Protein AF-A0A7C2VH87-F1 (afdb_monomer_lite)

Structure (mmCIF, N/CA/C/O backbone):
data_AF-A0A7C2VH87-F1
#
_entry.id   AF-A0A7C2VH87-F1
#
loop_
_atom_site.group_PDB
_atom_site.id
_atom_site.type_symbol
_atom_site.label_atom_id
_atom_site.label_alt_id
_atom_site.label_comp_id
_atom_site.label_asym_id
_atom_site.label_entity_id
_atom_site.label_seq_id
_atom_site.pdbx_PDB_ins_code
_atom_site.Cartn_x
_atom_site.Cartn_y
_atom_site.Cartn_z
_atom_site.occupancy
_atom_site.B_iso_or_equiv
_atom_site.auth_seq_id
_atom_site.auth_comp_id
_atom_site.auth_asym_id
_atom_site.auth_atom_id
_atom_site.pdbx_PDB_model_num
ATOM 1 N N . MET A 1 1 ? 16.247 -43.923 -9.429 1.00 45.41 1 MET A N 1
ATOM 2 C CA . MET A 1 1 ? 16.147 -42.548 -9.977 1.00 45.41 1 MET A CA 1
ATOM 3 C C . MET A 1 1 ? 15.874 -41.468 -8.915 1.00 45.41 1 MET A C 1
ATOM 5 O O . MET A 1 1 ? 16.089 -40.304 -9.207 1.00 45.41 1 MET A O 1
ATOM 9 N N . LEU A 1 2 ? 15.453 -41.816 -7.688 1.00 48.94 2 LEU A N 1
ATOM 10 C CA . LEU A 1 2 ? 15.161 -40.849 -6.609 1.00 48.94 2 LEU A CA 1
ATOM 11 C C . LEU A 1 2 ? 16.404 -40.323 -5.858 1.00 48.94 2 LEU A C 1
ATOM 13 O O . LEU A 1 2 ? 16.373 -39.231 -5.306 1.00 48.94 2 LEU A O 1
ATOM 17 N N . THR A 1 3 ? 17.525 -41.046 -5.884 1.00 49.69 3 THR A N 1
ATOM 18 C CA . THR A 1 3 ? 18.777 -40.684 -5.188 1.00 49.69 3 THR A CA 1
ATOM 19 C C . THR A 1 3 ? 19.579 -39.558 -5.849 1.00 49.69 3 THR A C 1
ATOM 21 O O . THR A 1 3 ? 20.474 -39.000 -5.220 1.00 49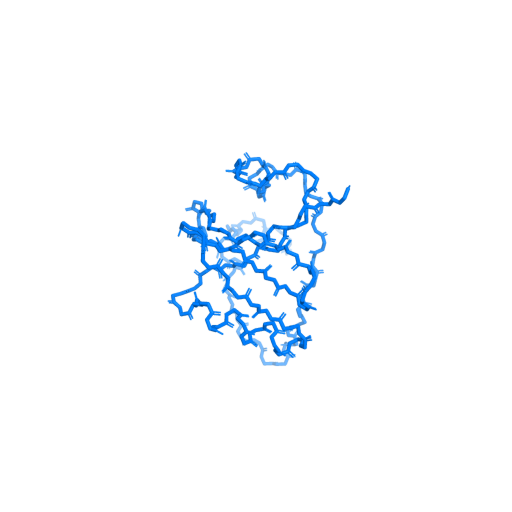.69 3 THR A O 1
ATOM 24 N N . LEU A 1 4 ? 19.276 -39.211 -7.105 1.00 54.78 4 LEU A N 1
ATOM 25 C CA . LEU A 1 4 ? 19.960 -38.133 -7.832 1.00 54.78 4 LEU A CA 1
ATOM 26 C C . LEU A 1 4 ? 19.387 -36.747 -7.501 1.00 54.78 4 LEU A C 1
ATOM 28 O O . LEU A 1 4 ? 20.117 -35.763 -7.540 1.00 54.78 4 LEU A O 1
ATOM 32 N N . LEU A 1 5 ? 18.104 -36.670 -7.131 1.00 49.84 5 LEU A N 1
ATOM 33 C CA . LEU A 1 5 ? 17.424 -35.407 -6.821 1.00 49.84 5 LEU A CA 1
ATOM 34 C C . LEU A 1 5 ? 17.812 -34.847 -5.447 1.00 49.84 5 LEU A C 1
ATOM 36 O O . LEU A 1 5 ? 17.857 -33.636 -5.274 1.00 49.84 5 LEU A O 1
ATOM 40 N N . ALA A 1 6 ? 18.161 -35.716 -4.496 1.00 57.19 6 ALA A N 1
ATOM 41 C CA . ALA A 1 6 ? 18.561 -35.326 -3.142 1.00 57.19 6 ALA A CA 1
ATOM 42 C C . ALA A 1 6 ? 19.948 -34.654 -3.062 1.00 57.19 6 ALA A C 1
ATOM 44 O O . ALA A 1 6 ? 20.340 -34.196 -1.995 1.00 57.19 6 ALA A O 1
ATOM 45 N N . LYS A 1 7 ? 20.705 -34.615 -4.169 1.00 57.62 7 LYS A N 1
ATOM 46 C CA . LYS A 1 7 ? 22.059 -34.036 -4.235 1.00 57.62 7 LYS A CA 1
ATOM 47 C C . LYS A 1 7 ? 22.112 -32.661 -4.907 1.00 57.62 7 LYS A C 1
ATOM 49 O O . LYS A 1 7 ? 23.198 -32.119 -5.086 1.00 57.62 7 LYS A O 1
ATOM 54 N N . LEU A 1 8 ? 20.972 -32.120 -5.332 1.00 51.03 8 LEU A N 1
ATOM 55 C CA . LEU A 1 8 ? 20.913 -30.826 -6.004 1.00 51.03 8 LEU A CA 1
ATOM 56 C C . LEU A 1 8 ? 20.694 -29.724 -4.970 1.00 51.03 8 LEU A C 1
ATOM 58 O O . LEU A 1 8 ? 19.662 -29.688 -4.303 1.00 51.03 8 LEU A O 1
ATOM 62 N N . GLU A 1 9 ? 21.652 -28.807 -4.860 1.00 56.25 9 GLU A N 1
ATOM 63 C CA . GLU A 1 9 ? 21.474 -27.587 -4.076 1.00 56.25 9 GLU A CA 1
ATOM 64 C C . GLU A 1 9 ? 20.294 -26.776 -4.628 1.00 56.25 9 GLU A C 1
ATOM 66 O O . GLU A 1 9 ? 20.106 -26.675 -5.845 1.00 56.25 9 GLU A O 1
ATOM 71 N N . GLN A 1 10 ? 19.506 -26.181 -3.729 1.00 51.09 10 GLN A N 1
ATOM 72 C CA . GLN A 1 10 ? 18.243 -25.487 -4.017 1.00 51.09 10 GLN A CA 1
ATOM 73 C C . GLN A 1 10 ? 18.364 -24.428 -5.133 1.00 51.09 10 GLN A C 1
ATOM 75 O O . GLN A 1 10 ? 17.419 -24.212 -5.892 1.00 51.09 10 GLN A O 1
ATOM 80 N N . ALA A 1 11 ? 19.550 -23.834 -5.303 1.00 50.34 11 ALA A N 1
ATOM 81 C CA . ALA A 1 11 ? 19.853 -22.878 -6.367 1.00 50.34 11 ALA A CA 1
ATOM 82 C C . ALA A 1 11 ? 19.856 -23.490 -7.785 1.00 50.34 11 ALA A C 1
ATOM 84 O O . ALA A 1 11 ? 19.592 -22.792 -8.762 1.00 50.34 11 ALA A O 1
ATOM 85 N N . THR A 1 12 ? 20.103 -24.795 -7.923 1.00 48.34 12 THR A N 1
ATOM 86 C CA . THR A 1 12 ? 20.155 -25.479 -9.229 1.00 48.34 12 THR A CA 1
ATOM 87 C C . THR A 1 12 ? 18.758 -25.789 -9.776 1.00 48.34 12 THR A C 1
ATOM 89 O O . THR A 1 12 ? 18.563 -25.872 -10.988 1.00 48.34 12 THR A O 1
ATOM 92 N N . ILE A 1 13 ? 17.759 -25.903 -8.895 1.00 49.25 13 ILE A N 1
ATOM 93 C CA . ILE A 1 13 ? 16.367 -26.211 -9.261 1.00 49.25 13 ILE A CA 1
ATOM 94 C C . ILE A 1 13 ? 15.684 -24.994 -9.911 1.00 49.25 13 ILE A C 1
ATOM 96 O O . ILE A 1 13 ? 14.799 -25.145 -10.751 1.00 49.25 13 ILE A O 1
ATOM 100 N N . ALA A 1 14 ? 16.138 -23.779 -9.596 1.00 48.28 14 ALA A N 1
ATOM 101 C CA . ALA A 1 14 ? 15.540 -22.530 -10.058 1.00 48.28 14 ALA A CA 1
ATOM 102 C C . ALA A 1 14 ? 16.135 -21.997 -11.377 1.00 48.28 14 ALA A C 1
ATOM 104 O O . ALA A 1 14 ? 16.237 -20.788 -11.577 1.00 48.28 14 ALA A O 1
ATOM 105 N N . ARG A 1 15 ? 16.501 -22.868 -12.326 1.00 45.66 15 ARG A N 1
ATOM 106 C CA . ARG A 1 15 ? 16.663 -22.422 -13.718 1.00 45.66 15 ARG A CA 1
ATOM 107 C C . ARG A 1 15 ? 15.290 -22.382 -14.377 1.00 45.66 15 ARG A C 1
ATOM 109 O O . ARG A 1 15 ? 14.769 -23.412 -14.794 1.00 45.66 15 ARG A O 1
ATOM 116 N N . SER A 1 16 ? 14.728 -21.177 -14.472 1.00 50.97 16 SER A N 1
ATOM 117 C CA . SER A 1 16 ? 13.577 -20.865 -15.322 1.00 50.97 16 SER A CA 1
ATOM 118 C C . SER A 1 16 ? 13.858 -21.357 -16.744 1.00 50.97 16 SER A C 1
ATOM 120 O O . SER A 1 16 ? 14.592 -20.738 -17.513 1.00 50.97 16 SER A O 1
ATOM 122 N N . ARG A 1 17 ? 13.329 -22.533 -17.079 1.00 49.25 17 ARG A N 1
ATOM 123 C CA . ARG A 1 17 ? 13.219 -22.983 -18.460 1.00 49.25 17 ARG A CA 1
ATOM 124 C C . ARG A 1 17 ? 11.879 -22.490 -18.966 1.00 49.25 17 ARG A C 1
ATOM 126 O O . ARG A 1 17 ? 10.837 -22.872 -18.443 1.00 49.25 17 ARG A O 1
ATOM 133 N N . HIS A 1 18 ? 11.919 -21.652 -19.991 1.00 49.69 18 HIS A N 1
ATOM 134 C CA . HIS A 1 18 ? 10.733 -21.300 -20.748 1.00 49.69 18 HIS A CA 1
ATOM 135 C C . HIS A 1 18 ? 10.254 -22.553 -21.499 1.00 49.69 18 HIS A C 1
ATOM 137 O O . HIS A 1 18 ? 10.840 -22.945 -22.507 1.00 49.69 18 HIS A O 1
ATOM 143 N N . ILE A 1 19 ? 9.236 -23.229 -20.964 1.00 60.81 19 ILE A N 1
ATOM 144 C CA . ILE A 1 19 ? 8.599 -24.383 -21.605 1.00 60.81 19 ILE A CA 1
ATOM 145 C C . ILE A 1 19 ? 7.407 -23.851 -22.400 1.00 60.81 19 ILE A C 1
ATOM 147 O O . ILE A 1 19 ? 6.443 -23.350 -21.818 1.00 60.81 19 ILE A O 1
ATOM 151 N N . SER A 1 20 ? 7.465 -23.940 -23.731 1.00 42.62 20 SER A N 1
ATOM 152 C CA . SER A 1 20 ? 6.354 -23.533 -24.597 1.00 42.62 20 SER A CA 1
ATOM 153 C C . SER A 1 20 ? 5.102 -24.353 -24.265 1.00 42.62 20 SER A C 1
ATOM 155 O O . SER A 1 20 ? 5.132 -25.579 -24.359 1.00 42.62 20 SER A O 1
ATOM 157 N N . GLY A 1 21 ? 4.014 -23.684 -23.872 1.00 54.19 21 GLY A N 1
ATOM 158 C CA . GLY A 1 21 ? 2.747 -24.318 -23.477 1.00 54.19 21 GLY A CA 1
ATOM 159 C C . GLY A 1 21 ? 2.529 -24.446 -21.964 1.00 54.19 21 GLY A C 1
ATOM 160 O O . GLY A 1 21 ? 1.450 -24.856 -21.538 1.00 54.19 21 GLY A O 1
ATOM 161 N N . ALA A 1 22 ? 3.501 -24.064 -21.129 1.00 47.81 22 ALA A N 1
ATOM 162 C CA . ALA A 1 22 ? 3.293 -24.006 -19.686 1.00 47.81 22 ALA A CA 1
ATOM 163 C C . ALA A 1 22 ? 2.413 -22.796 -19.318 1.00 47.81 22 ALA A C 1
ATOM 165 O O . ALA A 1 22 ? 2.859 -21.651 -19.341 1.00 47.81 22 ALA A O 1
ATOM 166 N N . SER A 1 23 ? 1.152 -23.049 -18.959 1.00 41.16 23 SER A N 1
ATOM 167 C CA . SER A 1 23 ? 0.286 -22.039 -18.345 1.00 41.16 23 SER A CA 1
ATOM 168 C C . SER A 1 23 ? 0.823 -21.707 -16.951 1.00 41.16 23 SER A C 1
ATOM 170 O O . SER A 1 23 ? 0.707 -22.505 -16.017 1.00 41.16 23 SER A O 1
ATOM 172 N N . VAL A 1 24 ? 1.428 -20.529 -16.798 1.00 52.84 24 VAL A N 1
ATOM 173 C CA . VAL A 1 24 ? 1.766 -19.980 -15.482 1.00 52.84 24 VAL A CA 1
ATOM 174 C C . VAL A 1 24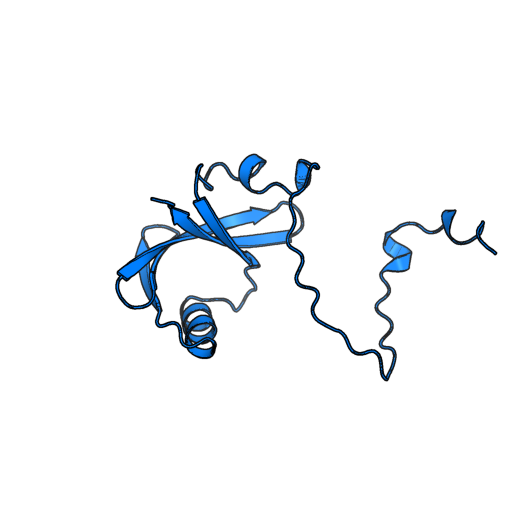 ? 0.466 -19.488 -14.852 1.00 52.84 24 VAL A C 1
ATOM 176 O O . VAL A 1 24 ? 0.062 -18.346 -15.038 1.00 52.84 24 VAL A O 1
ATOM 179 N N . LYS A 1 25 ? -0.232 -20.374 -14.135 1.00 47.09 25 LYS A N 1
ATOM 180 C CA . LYS A 1 25 ? -1.356 -19.969 -13.286 1.00 47.09 25 LYS A CA 1
ATOM 181 C C . LYS A 1 25 ? -0.801 -19.195 -12.083 1.00 47.09 25 LYS A C 1
ATOM 183 O O . LYS A 1 25 ? -0.016 -19.784 -11.330 1.00 47.09 25 LYS A O 1
ATOM 188 N N . PRO A 1 26 ? -1.194 -17.927 -11.865 1.00 43.38 26 PRO A N 1
ATOM 189 C CA . PRO A 1 26 ? -0.854 -17.219 -10.639 1.00 43.38 26 PRO A CA 1
ATOM 190 C C . PRO A 1 26 ? -1.397 -18.023 -9.456 1.00 43.38 26 PRO A C 1
ATOM 192 O O . PRO A 1 26 ? -2.581 -18.358 -9.411 1.00 43.38 26 PRO A O 1
ATOM 195 N N . ARG A 1 27 ? -0.528 -18.404 -8.519 1.00 43.34 27 ARG A N 1
ATOM 196 C CA . ARG A 1 27 ? -0.948 -19.089 -7.294 1.00 43.34 27 ARG A CA 1
ATOM 197 C C . ARG A 1 27 ? -1.242 -18.031 -6.243 1.00 43.34 27 ARG A C 1
ATOM 199 O O . ARG A 1 27 ? -0.312 -17.403 -5.747 1.00 43.34 27 ARG A O 1
ATOM 206 N N . PHE A 1 28 ? -2.511 -17.866 -5.887 1.00 40.31 28 PHE A N 1
ATOM 207 C CA . PHE A 1 28 ? -2.877 -17.173 -4.658 1.00 40.31 28 PHE A CA 1
ATOM 208 C C . PHE A 1 28 ? -2.507 -18.079 -3.477 1.00 40.31 28 PHE A C 1
ATOM 210 O O . PHE A 1 28 ? -2.995 -19.205 -3.379 1.00 40.31 28 PHE A O 1
ATOM 217 N N . ARG A 1 29 ? -1.583 -17.630 -2.626 1.00 46.34 29 ARG A N 1
ATOM 218 C CA . ARG A 1 29 ? -1.196 -18.321 -1.392 1.00 46.34 29 ARG A CA 1
ATOM 219 C C . ARG A 1 29 ? -1.689 -17.492 -0.215 1.00 46.34 29 ARG A C 1
ATOM 221 O O . ARG A 1 29 ? -1.220 -16.377 -0.026 1.00 46.34 29 ARG A O 1
ATOM 228 N N . ILE A 1 30 ? -2.607 -18.049 0.569 1.00 45.50 30 ILE A N 1
ATOM 229 C CA . ILE A 1 30 ? -2.908 -17.554 1.914 1.00 45.50 30 ILE A CA 1
ATOM 230 C C . ILE A 1 30 ? -1.901 -18.246 2.833 1.00 45.50 30 ILE A C 1
ATOM 232 O O . ILE A 1 30 ? -1.955 -19.464 2.991 1.00 45.50 30 ILE A O 1
ATOM 236 N N . MET A 1 31 ? -0.929 -17.496 3.347 1.00 44.09 31 MET A N 1
ATOM 237 C CA . MET A 1 31 ? 0.151 -18.028 4.179 1.00 44.09 31 MET A CA 1
ATOM 238 C C . MET A 1 31 ? -0.155 -17.712 5.642 1.00 44.09 31 MET A C 1
ATOM 240 O O . MET A 1 31 ? -0.103 -16.558 6.050 1.00 44.09 31 MET A O 1
ATOM 244 N N . ALA A 1 32 ? -0.503 -18.734 6.421 1.00 42.22 32 ALA A N 1
ATOM 245 C CA . ALA A 1 32 ? -0.410 -18.694 7.875 1.00 42.22 32 ALA A CA 1
ATOM 246 C C . ALA A 1 32 ? 0.866 -19.467 8.229 1.00 42.22 32 ALA A C 1
ATOM 248 O O . ALA A 1 32 ? 0.858 -20.696 8.211 1.00 42.22 32 ALA A O 1
ATOM 249 N N . GLU A 1 33 ? 1.990 -18.769 8.405 1.00 45.44 33 GLU A N 1
ATOM 250 C CA . GLU A 1 33 ? 3.306 -19.409 8.518 1.00 45.44 33 GLU A CA 1
ATOM 251 C C . GLU A 1 33 ? 3.864 -19.432 9.942 1.00 45.44 33 GLU A C 1
ATOM 253 O O . GLU A 1 33 ? 3.733 -18.487 10.716 1.00 45.44 33 GLU A O 1
ATOM 258 N N . VAL A 1 34 ? 4.493 -20.573 10.243 1.00 43.25 34 VAL A N 1
ATOM 259 C CA . VAL A 1 34 ? 5.117 -20.980 11.511 1.00 43.25 34 VAL A CA 1
ATOM 260 C C . VAL A 1 34 ? 6.633 -20.678 11.525 1.00 43.25 34 VAL A C 1
ATOM 262 O O . VAL A 1 34 ? 7.268 -20.819 12.565 1.00 43.25 34 VAL A O 1
ATOM 265 N N . GLU A 1 35 ? 7.229 -20.220 10.413 1.00 44.84 35 GLU A N 1
ATOM 266 C CA . GLU A 1 35 ? 8.646 -19.813 10.355 1.00 44.84 35 GLU A CA 1
ATOM 267 C C . GLU A 1 35 ? 8.836 -18.292 10.487 1.00 44.84 35 GLU A C 1
ATOM 269 O O . GLU A 1 35 ? 8.187 -17.490 9.816 1.00 44.84 35 GLU A O 1
ATOM 274 N N . SER A 1 36 ? 9.759 -17.897 11.368 1.00 50.44 36 SER A N 1
ATOM 275 C CA . SER A 1 36 ? 9.949 -16.524 11.859 1.00 50.44 36 SER A CA 1
ATOM 276 C C . SER A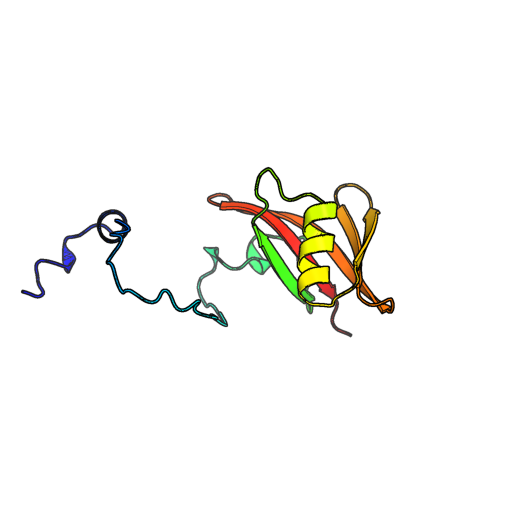 1 36 ? 10.551 -15.545 10.851 1.00 50.44 36 SER A C 1
ATOM 278 O O . SER A 1 36 ? 10.322 -14.345 10.970 1.00 50.44 36 SER A O 1
ATOM 280 N N . ASP A 1 37 ? 11.310 -16.027 9.865 1.00 49.38 37 ASP A N 1
ATOM 281 C CA . ASP A 1 37 ? 12.111 -15.163 8.982 1.00 49.38 37 ASP A CA 1
ATOM 282 C C . ASP A 1 37 ? 11.282 -14.439 7.911 1.00 49.38 37 ASP A C 1
ATOM 284 O O . ASP A 1 37 ? 11.717 -13.417 7.383 1.00 49.38 37 ASP A O 1
ATOM 288 N N . ALA A 1 38 ? 10.087 -14.943 7.598 1.00 53.31 38 ALA A N 1
ATOM 289 C CA . ALA A 1 38 ? 9.150 -14.311 6.667 1.00 53.31 38 ALA A CA 1
ATOM 290 C C . ALA A 1 38 ? 8.017 -13.556 7.383 1.00 53.31 38 ALA A C 1
ATOM 292 O O . ALA A 1 38 ? 7.154 -12.965 6.727 1.00 53.31 38 ALA A O 1
ATOM 293 N N . ASN A 1 39 ? 8.001 -13.563 8.721 1.00 64.06 39 ASN A N 1
ATOM 294 C CA . ASN A 1 39 ? 6.958 -12.899 9.483 1.00 64.06 39 ASN A CA 1
ATOM 295 C C . ASN A 1 39 ? 7.244 -11.397 9.587 1.00 64.06 39 ASN A C 1
ATOM 297 O O . ASN A 1 39 ? 7.993 -10.943 10.452 1.00 64.06 39 ASN A O 1
ATOM 301 N N . LEU A 1 40 ? 6.574 -10.626 8.731 1.00 67.94 40 LEU A N 1
ATOM 302 C CA . LEU A 1 40 ? 6.650 -9.168 8.725 1.00 67.94 40 LEU A CA 1
ATOM 303 C C . LEU A 1 40 ? 6.287 -8.553 10.087 1.00 67.94 40 LEU A C 1
ATOM 305 O O . LEU A 1 40 ? 6.864 -7.538 10.453 1.00 67.94 40 LEU A O 1
ATOM 309 N N . HIS A 1 41 ? 5.415 -9.188 10.877 1.00 62.19 41 HIS A N 1
ATOM 310 C CA . HIS A 1 41 ? 5.065 -8.705 12.219 1.00 62.19 41 HIS A CA 1
ATOM 311 C C . HIS A 1 41 ? 6.182 -8.905 13.253 1.00 62.19 41 HIS A C 1
ATOM 313 O O . HIS A 1 41 ? 6.209 -8.208 14.260 1.00 62.19 41 HIS A O 1
ATOM 319 N N . ALA A 1 42 ? 7.102 -9.850 13.032 1.00 64.81 42 ALA A N 1
ATOM 320 C CA . ALA A 1 42 ? 8.255 -10.051 13.910 1.00 64.81 42 ALA A CA 1
ATOM 321 C C . ALA A 1 42 ? 9.439 -9.158 13.510 1.00 64.81 42 ALA A C 1
ATOM 323 O O . ALA A 1 42 ? 10.215 -8.737 14.367 1.00 64.81 42 ALA A O 1
ATOM 324 N N . SER A 1 43 ? 9.591 -8.879 12.212 1.00 68.69 43 SER A N 1
ATOM 325 C CA . SER A 1 43 ? 10.733 -8.136 11.671 1.00 68.69 43 SER A CA 1
ATOM 326 C C . SER A 1 43 ? 10.492 -6.637 11.472 1.00 68.69 43 SER A C 1
ATOM 328 O O . SER A 1 43 ? 11.465 -5.899 11.332 1.00 68.69 43 SER A O 1
ATOM 330 N N . CYS A 1 44 ? 9.234 -6.187 11.415 1.00 76.19 44 CYS A N 1
ATOM 331 C CA . CYS A 1 44 ? 8.860 -4.798 11.136 1.00 76.19 44 CYS A CA 1
ATOM 332 C C . CYS A 1 44 ? 7.984 -4.248 12.276 1.00 76.19 44 CYS A C 1
ATOM 334 O O . CYS A 1 44 ? 6.766 -4.446 12.249 1.00 76.19 44 CYS A O 1
ATOM 336 N N . PRO A 1 45 ? 8.570 -3.571 13.283 1.00 81.50 45 PRO A N 1
ATOM 337 C CA . PRO A 1 45 ? 7.820 -3.008 14.411 1.00 81.50 45 PRO A CA 1
ATOM 338 C C . PRO A 1 45 ? 6.803 -1.931 13.997 1.00 81.50 45 PRO A C 1
ATOM 340 O O . PRO A 1 45 ? 5.908 -1.602 14.770 1.00 81.50 45 PRO A O 1
ATOM 343 N N . GLU A 1 46 ? 6.918 -1.386 12.786 1.00 85.31 46 GLU A N 1
ATOM 344 C CA . GLU A 1 46 ? 5.971 -0.437 12.202 1.00 85.31 46 GLU A CA 1
ATOM 345 C C . GLU A 1 46 ? 4.607 -1.081 11.902 1.00 85.31 46 GLU A C 1
ATOM 347 O O . GLU A 1 46 ? 3.587 -0.388 11.876 1.00 85.31 46 GLU A O 1
ATOM 352 N N . ILE A 1 47 ? 4.570 -2.406 11.709 1.00 85.62 47 ILE A N 1
ATOM 353 C CA . ILE A 1 47 ? 3.332 -3.150 11.481 1.00 85.62 47 ILE A CA 1
ATOM 354 C C . ILE A 1 47 ? 2.680 -3.469 12.825 1.00 85.62 47 ILE A C 1
ATOM 356 O O . ILE A 1 47 ? 3.007 -4.447 13.496 1.00 85.62 47 ILE A O 1
ATOM 360 N N . GLY A 1 48 ? 1.713 -2.634 13.192 1.00 82.31 48 GLY A N 1
ATOM 361 C CA . GLY A 1 48 ? 0.981 -2.742 14.452 1.00 82.31 48 GLY A CA 1
ATOM 362 C C . GLY A 1 48 ? 0.105 -3.994 14.566 1.00 82.31 48 GLY A C 1
ATOM 363 O O . GLY A 1 48 ? -0.252 -4.645 13.578 1.00 82.31 48 GLY A O 1
ATOM 364 N N . GLU A 1 49 ? -0.292 -4.311 15.796 1.00 84.69 49 GLU A N 1
ATOM 365 C CA . GLU A 1 49 ? -1.243 -5.386 16.083 1.00 84.69 49 GLU A CA 1
ATOM 366 C C . GLU A 1 49 ? -2.644 -5.088 15.521 1.00 84.69 49 GLU A C 1
ATOM 368 O O . GLU A 1 49 ? -3.059 -3.934 15.389 1.00 84.69 49 GLU A O 1
ATOM 373 N N . ARG A 1 50 ? -3.414 -6.150 15.234 1.00 86.75 50 ARG A N 1
ATOM 374 C CA . ARG A 1 50 ? -4.790 -6.067 14.699 1.00 86.75 50 ARG A CA 1
ATOM 375 C C . ARG A 1 50 ? -4.891 -5.241 13.410 1.00 86.75 50 ARG A C 1
ATOM 377 O O . ARG A 1 50 ? -5.798 -4.427 13.242 1.00 86.75 50 ARG A O 1
ATOM 384 N N . THR A 1 51 ? -3.970 -5.471 12.486 1.00 90.19 51 THR A N 1
ATOM 385 C CA . THR A 1 51 ? -3.925 -4.771 11.200 1.00 90.19 51 THR A CA 1
ATOM 386 C C . THR A 1 51 ? -4.122 -5.725 10.033 1.00 90.19 51 THR A C 1
ATOM 388 O O . THR A 1 51 ? -3.818 -6.916 10.117 1.00 90.19 51 THR A O 1
ATOM 391 N N . VAL A 1 52 ? -4.632 -5.190 8.926 1.00 88.19 52 VAL A N 1
ATOM 392 C CA . VAL A 1 52 ? -4.618 -5.845 7.617 1.00 88.19 52 VAL A CA 1
ATOM 393 C C . VAL A 1 52 ? -3.616 -5.101 6.752 1.00 88.19 52 VAL A C 1
ATOM 395 O O . VAL A 1 52 ? -3.734 -3.890 6.569 1.00 88.19 52 VAL A O 1
ATOM 398 N N . ASN A 1 53 ? -2.635 -5.831 6.225 1.00 90.62 53 ASN A N 1
ATOM 399 C CA . ASN A 1 53 ? -1.514 -5.250 5.499 1.00 90.62 53 ASN A CA 1
ATOM 400 C C . ASN A 1 53 ? -1.466 -5.795 4.075 1.00 90.62 53 ASN A C 1
ATOM 402 O O . ASN A 1 53 ? -1.399 -7.008 3.869 1.00 90.62 53 ASN A O 1
ATOM 406 N N . LEU A 1 54 ? -1.453 -4.896 3.096 1.00 91.12 54 LEU A N 1
ATOM 407 C CA . LEU A 1 54 ? -1.066 -5.208 1.726 1.00 91.12 54 LEU A CA 1
ATOM 408 C C . LEU A 1 54 ? 0.390 -4.787 1.537 1.00 91.12 54 LEU A C 1
ATOM 410 O O . LEU A 1 54 ? 0.709 -3.602 1.603 1.00 91.12 54 LEU A O 1
ATOM 414 N N . VAL A 1 55 ? 1.270 -5.756 1.292 1.00 90.50 55 VAL A N 1
ATOM 415 C CA . VAL A 1 55 ? 2.701 -5.499 1.100 1.00 90.50 55 VAL A CA 1
ATOM 416 C C . VAL A 1 55 ? 3.065 -5.651 -0.370 1.00 90.50 55 VAL A C 1
ATOM 418 O O . VAL A 1 55 ? 2.860 -6.704 -0.971 1.00 90.50 55 VAL A O 1
ATOM 421 N N . ILE A 1 56 ? 3.615 -4.586 -0.947 1.00 90.69 56 ILE A N 1
ATOM 422 C CA . ILE A 1 56 ? 3.962 -4.481 -2.365 1.00 90.69 56 ILE A CA 1
ATOM 423 C C . ILE A 1 56 ? 5.465 -4.253 -2.463 1.00 90.69 56 ILE A C 1
ATOM 425 O O . ILE A 1 56 ? 5.988 -3.306 -1.884 1.00 90.69 56 ILE A O 1
ATOM 429 N N . LYS A 1 57 ? 6.185 -5.092 -3.208 1.00 89.94 57 LYS A N 1
ATOM 430 C CA . LYS A 1 57 ? 7.611 -4.857 -3.463 1.00 89.94 57 LYS A CA 1
ATOM 431 C C . LYS A 1 57 ? 7.797 -3.550 -4.238 1.00 89.94 57 LYS A C 1
ATOM 433 O O . LYS A 1 57 ? 7.155 -3.358 -5.271 1.00 89.94 57 LYS A O 1
ATOM 438 N N . ARG A 1 58 ? 8.675 -2.665 -3.758 1.00 88.38 58 ARG A N 1
ATOM 439 C CA . ARG A 1 58 ? 8.920 -1.366 -4.388 1.00 88.38 58 ARG A CA 1
ATOM 440 C C . ARG A 1 58 ? 9.994 -1.510 -5.462 1.00 88.38 58 ARG A C 1
ATOM 442 O O . ARG A 1 58 ? 11.176 -1.669 -5.171 1.00 88.38 58 ARG A O 1
ATOM 449 N N . GLU A 1 59 ? 9.565 -1.473 -6.717 1.00 89.06 59 GLU A N 1
ATOM 450 C CA . GLU A 1 59 ? 10.466 -1.424 -7.869 1.00 89.06 59 GLU A CA 1
ATOM 451 C C . GLU A 1 59 ? 10.816 0.032 -8.218 1.00 89.06 59 GLU A C 1
ATOM 453 O O . GLU A 1 59 ? 10.106 0.966 -7.845 1.00 89.06 59 GLU A O 1
ATOM 458 N N . ARG A 1 60 ? 11.899 0.244 -8.978 1.00 84.25 60 ARG A N 1
ATOM 459 C CA . ARG A 1 60 ? 12.456 1.582 -9.283 1.00 84.25 60 ARG A CA 1
ATOM 460 C C . ARG A 1 60 ? 11.441 2.595 -9.841 1.00 84.25 60 ARG A C 1
ATOM 462 O O . ARG A 1 60 ? 11.634 3.793 -9.673 1.00 84.25 60 ARG A O 1
ATOM 469 N N . TYR A 1 61 ? 10.403 2.121 -10.525 1.00 86.56 61 TYR A N 1
ATOM 470 C CA . TYR A 1 61 ? 9.403 2.949 -11.208 1.00 86.56 61 TYR A CA 1
ATOM 471 C C . TYR A 1 61 ? 8.050 2.982 -10.488 1.00 86.56 61 TYR A C 1
ATOM 473 O O . TYR A 1 61 ? 7.079 3.486 -11.044 1.00 86.56 61 TYR A O 1
ATOM 481 N N . TYR A 1 62 ? 7.957 2.403 -9.289 1.00 91.00 62 TYR A N 1
ATOM 482 C CA . TYR A 1 62 ? 6.726 2.409 -8.505 1.00 91.00 62 TYR A CA 1
ATOM 483 C C . TYR A 1 62 ? 6.689 3.685 -7.666 1.00 91.00 62 TYR A C 1
ATOM 485 O O . TYR A 1 62 ? 7.271 3.771 -6.581 1.00 91.00 62 TYR A O 1
ATOM 493 N N . ASP A 1 63 ? 6.036 4.700 -8.226 1.00 91.88 63 ASP A N 1
ATOM 494 C CA . ASP A 1 63 ? 5.730 5.970 -7.580 1.00 91.88 63 ASP A CA 1
ATOM 495 C C . ASP A 1 63 ? 4.237 6.066 -7.209 1.00 91.88 63 ASP A C 1
ATOM 497 O O . ASP A 1 63 ? 3.459 5.118 -7.371 1.00 91.88 63 ASP A O 1
ATOM 501 N N . TRP A 1 64 ? 3.828 7.202 -6.643 1.00 92.56 64 TRP A N 1
ATOM 502 C CA . TRP A 1 64 ? 2.444 7.402 -6.213 1.00 92.56 64 TRP A CA 1
ATOM 503 C C . TRP A 1 64 ? 1.451 7.360 -7.376 1.00 92.56 64 TRP A C 1
ATOM 505 O O . TRP A 1 64 ? 0.350 6.837 -7.213 1.00 92.56 64 TRP A O 1
ATOM 515 N N . ALA A 1 65 ? 1.846 7.848 -8.553 1.00 93.94 65 ALA A N 1
ATOM 516 C CA . ALA A 1 65 ? 1.003 7.810 -9.741 1.00 93.94 65 ALA A CA 1
ATOM 517 C C . ALA A 1 65 ? 0.803 6.367 -10.220 1.00 93.94 65 ALA A C 1
ATOM 519 O O . ALA A 1 65 ? -0.316 5.973 -10.549 1.00 93.94 65 ALA A O 1
ATOM 520 N N . TRP A 1 66 ? 1.861 5.551 -10.203 1.00 95.00 66 TRP A N 1
ATOM 521 C CA . TRP A 1 66 ? 1.767 4.119 -10.469 1.00 95.00 66 TRP A CA 1
ATOM 522 C C . TRP A 1 66 ? 0.796 3.438 -9.503 1.00 95.00 66 TRP A C 1
ATOM 524 O O . TRP A 1 66 ? -0.087 2.711 -9.956 1.00 95.00 66 TRP A O 1
ATOM 534 N N . LEU A 1 67 ? 0.906 3.715 -8.199 1.00 93.94 67 LEU A N 1
ATOM 535 C CA . LEU A 1 67 ? 0.027 3.124 -7.187 1.00 93.94 67 LEU A CA 1
ATOM 536 C C . LEU A 1 67 ? -1.440 3.468 -7.461 1.00 93.94 67 LEU A C 1
ATOM 538 O O . LEU A 1 67 ? -2.292 2.583 -7.490 1.00 93.94 67 LEU A O 1
ATOM 542 N N . GLN A 1 68 ? -1.730 4.747 -7.706 1.00 94.88 68 GLN A N 1
ATOM 543 C CA . GLN A 1 68 ? -3.082 5.207 -8.022 1.00 94.88 68 GLN A CA 1
ATOM 544 C C . GLN A 1 68 ? -3.625 4.534 -9.284 1.00 94.88 68 GLN A C 1
ATOM 546 O O . GLN A 1 68 ? -4.767 4.084 -9.283 1.00 94.88 68 GLN A O 1
ATOM 551 N N . ASN A 1 69 ? -2.809 4.412 -10.333 1.00 95.50 69 ASN A N 1
ATOM 552 C CA . ASN A 1 69 ? -3.199 3.737 -11.570 1.00 95.50 69 ASN A CA 1
ATOM 553 C C . ASN A 1 69 ? -3.449 2.237 -11.363 1.00 95.50 69 ASN A C 1
ATOM 555 O O . ASN A 1 69 ? -4.387 1.699 -11.949 1.00 95.50 69 ASN A O 1
ATOM 559 N N . ALA A 1 70 ? -2.648 1.569 -10.525 1.00 93.75 70 ALA A N 1
ATOM 560 C CA . ALA A 1 70 ? -2.832 0.159 -10.195 1.00 93.75 70 ALA A CA 1
ATOM 561 C C . ALA A 1 70 ? -4.182 -0.076 -9.500 1.00 93.75 70 ALA A C 1
ATOM 563 O O . ALA A 1 70 ? -4.970 -0.896 -9.960 1.00 93.75 70 ALA A O 1
ATOM 564 N N . PHE A 1 71 ? -4.506 0.709 -8.469 1.00 94.75 71 PHE A N 1
ATOM 565 C CA . PHE A 1 71 ? -5.811 0.622 -7.806 1.00 94.75 71 PHE A CA 1
ATOM 566 C C . PHE A 1 71 ? -6.971 1.034 -8.720 1.00 94.75 71 PHE A C 1
ATOM 568 O O . PHE A 1 71 ? -8.032 0.410 -8.693 1.00 94.75 71 PHE A O 1
ATOM 575 N N . LEU A 1 72 ? -6.775 2.045 -9.571 1.00 94.69 72 LEU A N 1
ATOM 576 C CA . LEU A 1 72 ? -7.799 2.483 -10.517 1.00 94.69 72 LEU A CA 1
ATOM 577 C C . LEU A 1 72 ? -8.142 1.387 -11.536 1.00 94.69 72 LEU A C 1
ATOM 579 O O . LEU A 1 72 ? -9.313 1.241 -11.890 1.00 94.69 72 LEU A O 1
ATOM 583 N N . ALA A 1 73 ? -7.158 0.595 -11.976 1.00 95.69 73 ALA A N 1
ATOM 584 C CA . ALA A 1 73 ? -7.388 -0.560 -12.846 1.00 95.69 73 ALA A CA 1
ATOM 585 C C . ALA A 1 73 ? -8.320 -1.599 -12.192 1.00 95.69 73 ALA A C 1
ATOM 587 O O . ALA A 1 73 ? -9.154 -2.194 -12.876 1.00 95.69 73 ALA A O 1
ATOM 588 N N . ASP A 1 74 ? -8.256 -1.721 -10.865 1.00 94.31 74 ASP A N 1
ATOM 589 C CA . ASP A 1 74 ? -9.138 -2.558 -10.046 1.00 94.31 74 ASP A CA 1
ATOM 590 C C . ASP A 1 74 ? -10.421 -1.830 -9.594 1.00 94.31 74 ASP A C 1
ATOM 592 O O . ASP A 1 74 ? -11.178 -2.335 -8.764 1.00 94.31 74 ASP A O 1
ATOM 596 N N . ARG A 1 75 ? -10.711 -0.654 -10.172 1.00 95.44 75 ARG A N 1
ATOM 597 C CA . ARG A 1 75 ? -11.872 0.205 -9.866 1.00 95.44 75 ARG A CA 1
ATOM 598 C C . ARG A 1 75 ? -11.900 0.724 -8.425 1.00 95.44 75 ARG A C 1
ATOM 600 O O . ARG A 1 75 ? -12.972 1.011 -7.895 1.00 95.44 75 ARG A O 1
ATOM 607 N N . VAL A 1 76 ? -10.732 0.882 -7.810 1.00 94.62 76 VAL A N 1
ATOM 608 C CA . VAL A 1 76 ? -10.561 1.503 -6.494 1.00 94.62 76 VAL A CA 1
ATOM 609 C C . VAL A 1 76 ? -9.988 2.905 -6.686 1.00 94.62 76 VAL A C 1
ATOM 611 O O . VAL A 1 76 ? -8.885 3.075 -7.202 1.00 94.62 76 VAL A O 1
ATOM 614 N N . SER A 1 77 ? -10.724 3.938 -6.273 1.00 95.19 77 SER A N 1
ATOM 615 C CA . SER A 1 77 ? -10.207 5.310 -6.319 1.00 95.19 77 SER A CA 1
ATOM 616 C C . SER A 1 77 ? -9.318 5.564 -5.108 1.00 95.19 77 SER A C 1
ATOM 618 O O . SER A 1 77 ? -9.766 5.340 -3.984 1.00 95.19 77 SER A O 1
ATOM 620 N N . VAL A 1 78 ? -8.098 6.064 -5.313 1.00 96.81 78 VAL A N 1
ATOM 621 C CA . VAL A 1 78 ? -7.149 6.347 -4.227 1.00 96.81 78 VAL A CA 1
ATOM 622 C C . VAL A 1 78 ? -6.681 7.794 -4.283 1.00 96.81 78 VAL A C 1
ATOM 624 O O . VAL A 1 78 ? -6.120 8.245 -5.284 1.00 96.81 78 VAL A O 1
ATOM 627 N N . VAL A 1 79 ? -6.862 8.510 -3.176 1.00 96.75 79 VAL A N 1
ATOM 628 C CA . VAL A 1 79 ? -6.263 9.829 -2.950 1.00 96.75 79 VAL A CA 1
ATOM 629 C C . VAL A 1 79 ? -5.057 9.662 -2.036 1.00 96.75 79 VAL A C 1
ATOM 631 O O . VAL A 1 79 ? -5.195 9.225 -0.894 1.00 96.75 79 VAL A O 1
ATOM 634 N N . VAL A 1 80 ? -3.879 10.024 -2.542 1.00 96.19 80 VAL A N 1
ATOM 635 C CA . VAL A 1 80 ? -2.621 9.991 -1.788 1.00 96.19 80 VAL A CA 1
ATOM 636 C C . VAL A 1 80 ? -2.442 11.324 -1.067 1.00 96.19 80 VAL A C 1
ATOM 638 O O . VAL A 1 80 ? -2.431 12.379 -1.699 1.00 96.19 80 VAL A O 1
ATOM 641 N N . LYS A 1 81 ? -2.287 11.283 0.254 1.00 95.25 81 LYS A N 1
ATOM 642 C CA . LYS A 1 81 ? -1.953 12.434 1.099 1.00 95.25 81 LYS A CA 1
ATOM 643 C C . LYS A 1 81 ? -0.590 12.174 1.745 1.00 95.25 81 LYS A C 1
ATOM 645 O O . LYS A 1 81 ? -0.531 11.386 2.683 1.00 95.25 81 LYS A O 1
ATOM 650 N N . PRO A 1 82 ? 0.505 12.762 1.240 1.00 92.62 82 PRO A N 1
ATOM 651 C CA . PRO A 1 82 ? 1.833 12.558 1.817 1.00 92.62 82 PRO A CA 1
ATOM 652 C C . PRO A 1 82 ? 1.877 12.937 3.305 1.00 92.62 82 PRO A C 1
ATOM 654 O O . PRO A 1 82 ? 1.362 13.985 3.692 1.00 92.62 82 PRO A O 1
ATOM 657 N N . GLU A 1 83 ? 2.496 12.090 4.125 1.00 89.56 83 GLU A N 1
ATOM 658 C CA . GLU A 1 83 ? 2.655 12.272 5.574 1.00 89.56 83 GLU A CA 1
ATOM 659 C C . GLU A 1 83 ? 4.089 11.865 5.958 1.00 89.56 83 GLU A C 1
ATOM 661 O O . GLU A 1 83 ? 4.399 10.681 6.088 1.00 89.56 83 GLU A O 1
ATOM 666 N N . GLY A 1 84 ? 4.984 12.847 6.114 1.00 86.69 84 GLY A N 1
ATOM 667 C CA . GLY A 1 84 ? 6.399 12.588 6.404 1.00 86.69 84 GLY A CA 1
ATOM 668 C C . GLY A 1 84 ? 7.082 11.784 5.290 1.00 86.69 84 GLY A C 1
ATOM 669 O O . GLY A 1 84 ? 7.056 12.190 4.130 1.00 86.69 84 GLY A O 1
ATOM 670 N N . GLU A 1 85 ? 7.688 10.649 5.648 1.00 84.06 85 GLU A N 1
ATOM 671 C CA . GLU A 1 85 ? 8.323 9.717 4.699 1.00 84.06 85 GLU A CA 1
ATOM 672 C C . GLU A 1 85 ? 7.329 8.742 4.036 1.00 84.06 85 GLU A C 1
ATOM 674 O O . GLU A 1 85 ? 7.693 8.014 3.111 1.00 84.06 85 GLU A O 1
ATOM 679 N N . GLY A 1 86 ? 6.070 8.732 4.485 1.00 91.62 86 GLY A N 1
ATOM 680 C CA . GLY A 1 86 ? 4.999 7.887 3.963 1.00 91.62 86 GLY A CA 1
ATOM 681 C C . GLY A 1 86 ? 3.833 8.693 3.390 1.00 91.62 86 GLY A C 1
ATOM 682 O O . GLY A 1 86 ? 3.970 9.837 2.949 1.00 91.62 86 GLY A O 1
ATOM 683 N N . ALA A 1 87 ? 2.652 8.081 3.386 1.00 95.62 87 ALA A N 1
ATOM 684 C CA . ALA A 1 87 ? 1.415 8.726 2.971 1.00 95.62 87 ALA A CA 1
ATOM 685 C C . ALA A 1 87 ? 0.192 8.101 3.646 1.00 95.62 87 ALA A C 1
ATOM 687 O O . ALA A 1 87 ? 0.154 6.904 3.923 1.00 95.62 87 ALA A O 1
ATOM 688 N N . ARG A 1 88 ? -0.862 8.894 3.818 1.00 96.50 88 ARG A N 1
ATOM 689 C CA . ARG A 1 88 ? -2.217 8.394 4.029 1.00 96.50 88 ARG A CA 1
ATOM 690 C C . ARG A 1 88 ? -2.898 8.192 2.688 1.00 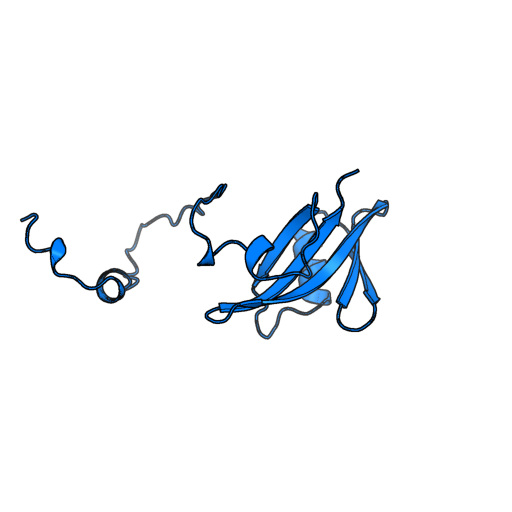96.50 88 ARG A C 1
ATOM 692 O O . ARG A 1 88 ? -2.956 9.106 1.867 1.00 96.50 88 ARG A O 1
ATOM 699 N N . LEU A 1 89 ? -3.456 7.013 2.480 1.00 96.56 89 LEU A N 1
ATOM 700 C CA . LEU A 1 89 ? -4.266 6.684 1.319 1.00 96.56 89 LEU A CA 1
ATOM 701 C C . LEU A 1 89 ? -5.732 6.707 1.735 1.00 96.56 89 LEU A C 1
ATOM 703 O O . LEU A 1 89 ? -6.126 5.988 2.649 1.00 96.56 89 LEU A O 1
ATOM 707 N N . VAL A 1 90 ? -6.537 7.525 1.064 1.00 96.69 90 VAL A N 1
ATOM 708 C CA . VAL A 1 90 ? -7.996 7.483 1.200 1.00 96.69 90 VAL A CA 1
ATOM 709 C C . VAL A 1 90 ? -8.545 6.734 -0.003 1.00 96.69 90 VAL A C 1
ATOM 711 O O . VAL A 1 90 ? -8.494 7.240 -1.127 1.00 96.69 90 VAL A O 1
ATOM 714 N N . MET A 1 91 ? -9.022 5.516 0.233 1.00 94.50 91 MET A N 1
ATOM 715 C CA . MET A 1 91 ? -9.591 4.632 -0.777 1.00 94.50 91 MET A CA 1
ATOM 716 C C . MET A 1 91 ? -11.113 4.779 -0.780 1.00 94.50 91 MET A C 1
ATOM 718 O O . MET A 1 91 ? -11.733 4.772 0.276 1.00 94.50 91 MET A O 1
ATOM 722 N N . ASN A 1 92 ? -11.710 4.950 -1.959 1.00 94.38 92 ASN A N 1
ATOM 723 C CA . ASN A 1 92 ? -13.162 5.089 -2.174 1.00 94.38 92 ASN A CA 1
ATOM 724 C C . ASN A 1 92 ? -13.870 6.173 -1.327 1.00 94.38 92 ASN A C 1
ATOM 726 O O . ASN A 1 92 ? -15.094 6.214 -1.267 1.00 94.38 92 ASN A O 1
ATOM 730 N N . GLY A 1 93 ? -13.105 7.101 -0.745 1.00 90.56 93 GLY A N 1
ATOM 731 C CA . GLY A 1 93 ? -13.599 8.257 0.004 1.00 90.56 93 GLY A CA 1
ATOM 732 C C . GLY A 1 93 ? -13.688 8.065 1.520 1.00 90.56 93 GLY A C 1
ATOM 733 O O . GLY A 1 93 ? -13.684 9.065 2.235 1.00 90.56 93 GLY A O 1
ATOM 734 N N . ASP A 1 94 ? -13.709 6.833 2.021 1.00 91.25 94 ASP A N 1
ATOM 735 C CA . ASP A 1 94 ? -13.974 6.520 3.432 1.00 91.25 94 ASP A CA 1
ATOM 736 C C . ASP A 1 94 ? -12.896 5.642 4.086 1.00 91.25 94 ASP A C 1
ATOM 738 O O . ASP A 1 94 ? -12.562 5.840 5.258 1.00 91.25 94 ASP A O 1
ATOM 742 N N . LEU A 1 95 ? -12.297 4.715 3.339 1.00 93.75 95 LEU A N 1
ATOM 743 C CA . LEU A 1 95 ? -11.285 3.808 3.863 1.00 93.75 95 LEU A CA 1
ATOM 744 C C . LEU A 1 95 ? -9.917 4.496 3.930 1.00 93.75 95 LEU A C 1
ATOM 746 O O . LEU A 1 95 ? -9.276 4.761 2.914 1.00 93.75 95 LEU A O 1
ATOM 750 N N . SER A 1 96 ? -9.453 4.758 5.149 1.00 94.94 96 SER A N 1
ATOM 751 C CA . SER A 1 96 ? -8.154 5.379 5.418 1.00 94.94 96 SER A CA 1
ATOM 752 C C . SER A 1 96 ? -7.093 4.323 5.727 1.00 94.94 96 SER A C 1
ATOM 754 O O . SER A 1 96 ? -7.236 3.552 6.675 1.00 94.94 96 SER A O 1
ATOM 756 N N . VAL A 1 97 ? -6.021 4.297 4.937 1.00 95.69 97 VAL A N 1
ATOM 757 C CA . VAL A 1 97 ? -4.923 3.323 5.020 1.00 95.69 97 VAL A CA 1
ATOM 758 C C . VAL A 1 97 ? -3.601 4.073 5.162 1.00 95.69 97 VAL A C 1
ATOM 760 O O . VAL A 1 97 ? -3.350 5.042 4.445 1.00 95.69 97 VAL A O 1
ATOM 763 N N . CYS A 1 98 ? -2.741 3.645 6.081 1.00 95.88 98 CYS A N 1
ATOM 764 C CA . CYS A 1 98 ? -1.386 4.181 6.203 1.00 95.88 98 CYS A CA 1
ATOM 765 C C . CYS A 1 98 ? -0.465 3.471 5.210 1.00 95.88 98 CYS A C 1
ATOM 767 O O . CYS A 1 98 ? -0.490 2.250 5.115 1.00 95.88 98 CYS A O 1
ATOM 769 N N . CYS A 1 99 ? 0.361 4.217 4.487 1.00 95.50 99 CYS A N 1
ATOM 770 C CA . CYS A 1 99 ? 1.350 3.683 3.562 1.00 95.50 99 CYS A CA 1
ATOM 771 C C . CYS A 1 99 ? 2.746 4.121 3.998 1.00 95.50 99 CYS A C 1
ATOM 773 O O . CYS A 1 99 ? 3.022 5.318 4.088 1.00 95.50 99 CYS A O 1
ATOM 775 N N . PHE A 1 100 ? 3.631 3.161 4.234 1.00 93.94 100 PHE A N 1
ATOM 776 C CA . PHE A 1 100 ? 5.024 3.409 4.607 1.00 93.94 100 PHE A CA 1
ATOM 777 C C . PHE A 1 100 ? 5.944 2.346 4.012 1.00 93.94 100 PHE A C 1
ATOM 779 O O . PHE A 1 100 ? 5.498 1.280 3.581 1.00 93.94 100 PHE A O 1
ATOM 786 N N . SER A 1 101 ? 7.237 2.648 3.960 1.00 92.00 101 SER A N 1
ATOM 787 C CA . SER A 1 101 ? 8.239 1.710 3.468 1.00 92.00 101 SER A CA 1
ATOM 788 C C . SER A 1 101 ? 8.721 0.782 4.577 1.00 92.00 101 SER A C 1
ATOM 790 O O . SER A 1 101 ? 8.993 1.222 5.688 1.00 92.00 101 SER A O 1
ATOM 792 N N . ILE A 1 102 ? 8.885 -0.496 4.250 1.00 90.56 102 ILE A N 1
ATOM 793 C CA . ILE A 1 102 ? 9.572 -1.491 5.077 1.00 90.56 102 ILE A CA 1
ATOM 794 C C . ILE A 1 102 ? 10.736 -2.086 4.285 1.00 90.56 102 ILE A C 1
ATOM 796 O O . ILE A 1 102 ? 10.661 -2.244 3.062 1.00 90.56 102 ILE A O 1
ATOM 800 N N . TRP A 1 103 ? 11.825 -2.434 4.969 1.00 87.69 103 TRP A N 1
ATOM 801 C CA . TRP A 1 103 ? 13.022 -2.962 4.319 1.00 87.69 103 TRP A CA 1
ATOM 802 C C . TRP A 1 103 ? 13.255 -4.429 4.663 1.00 87.69 103 TRP A C 1
ATOM 804 O O . TRP A 1 103 ? 13.516 -4.784 5.810 1.00 87.69 103 TRP A O 1
ATOM 814 N N . HIS A 1 104 ? 13.242 -5.292 3.649 1.00 80.88 104 HIS A N 1
ATOM 815 C CA . HIS A 1 104 ? 13.598 -6.694 3.807 1.00 80.88 104 HIS A CA 1
ATOM 816 C C . HIS A 1 104 ? 15.052 -6.930 3.394 1.00 80.88 104 HIS A C 1
ATOM 818 O O . HIS A 1 104 ? 15.445 -6.657 2.257 1.00 80.88 104 HIS A O 1
ATOM 824 N N . ARG A 1 105 ? 15.850 -7.540 4.280 1.00 75.94 105 ARG A N 1
ATOM 825 C CA . ARG A 1 105 ? 17.306 -7.717 4.113 1.00 75.94 105 ARG A CA 1
ATOM 826 C C . ARG A 1 105 ? 17.733 -8.305 2.762 1.00 75.94 105 ARG A C 1
ATOM 828 O O . ARG A 1 105 ? 18.778 -7.926 2.247 1.00 75.94 105 ARG A O 1
ATOM 835 N N . ARG A 1 106 ? 16.958 -9.243 2.202 1.00 75.00 106 ARG A N 1
ATOM 836 C CA . ARG A 1 106 ? 17.272 -9.914 0.921 1.00 75.00 106 ARG A CA 1
ATOM 837 C C . ARG A 1 106 ? 16.467 -9.406 -0.274 1.00 75.00 106 ARG A C 1
ATOM 839 O O . ARG A 1 106 ? 16.893 -9.602 -1.404 1.00 75.00 106 ARG A O 1
ATOM 846 N N . ASN A 1 107 ? 15.312 -8.788 -0.027 1.00 76.38 107 ASN A N 1
ATOM 847 C CA . ASN A 1 107 ? 14.335 -8.472 -1.080 1.00 76.38 107 ASN A CA 1
ATOM 848 C C . ASN A 1 107 ? 14.204 -6.964 -1.328 1.00 76.38 107 ASN A C 1
ATOM 850 O O . ASN A 1 107 ? 13.487 -6.569 -2.244 1.00 76.38 107 ASN A O 1
ATOM 854 N N . GLY A 1 108 ? 14.915 -6.147 -0.546 1.00 86.56 108 GLY A N 1
ATOM 855 C CA . GLY A 1 108 ? 14.904 -4.697 -0.651 1.00 86.56 108 GLY A CA 1
ATOM 856 C C . GLY A 1 108 ? 13.641 -4.076 -0.063 1.00 86.56 108 GLY A C 1
ATOM 857 O O . GLY A 1 108 ? 13.004 -4.626 0.841 1.00 86.56 108 GLY A O 1
ATOM 858 N N . GLU A 1 109 ? 13.302 -2.908 -0.587 1.00 90.19 109 GLU A N 1
ATOM 859 C CA . GLU A 1 109 ? 12.199 -2.080 -0.119 1.00 90.19 109 GLU A CA 1
ATOM 860 C C . GLU A 1 109 ? 10.830 -2.620 -0.548 1.00 90.19 109 GLU A C 1
ATOM 862 O O . GLU A 1 109 ? 10.638 -3.093 -1.670 1.00 90.19 109 GLU A O 1
ATOM 867 N N . HIS A 1 110 ? 9.859 -2.516 0.352 1.00 91.56 110 HIS A N 1
ATOM 868 C CA . HIS A 1 110 ? 8.451 -2.778 0.088 1.00 91.56 110 HIS A CA 1
ATOM 869 C C . HIS A 1 110 ? 7.621 -1.616 0.624 1.00 91.56 110 HIS A C 1
ATOM 871 O O . HIS A 1 110 ? 7.977 -1.011 1.630 1.00 91.56 110 HIS A O 1
ATOM 877 N N . TRP A 1 111 ? 6.492 -1.336 -0.012 1.00 92.75 111 TRP A N 1
ATOM 878 C CA . TRP A 1 111 ? 5.429 -0.539 0.580 1.00 92.75 111 TRP A CA 1
ATOM 879 C C . TRP A 1 111 ? 4.490 -1.429 1.374 1.00 92.75 111 TRP A C 1
ATOM 881 O O . TRP A 1 111 ? 3.976 -2.418 0.853 1.00 92.75 111 TRP A O 1
ATOM 891 N N . CYS A 1 112 ? 4.259 -1.055 2.625 1.00 93.62 112 CYS A N 1
ATOM 892 C CA . CYS A 1 112 ?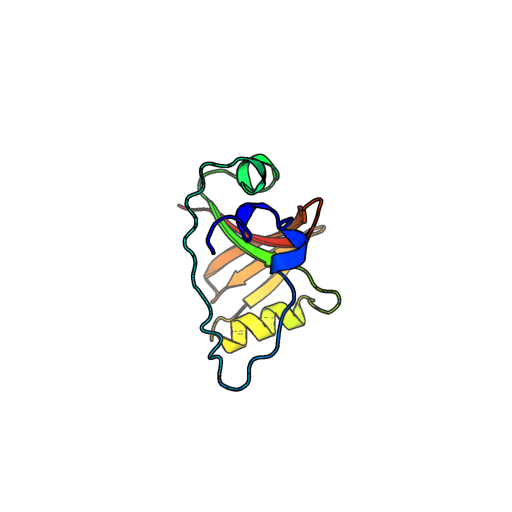 3.233 -1.618 3.479 1.00 93.62 112 CYS A CA 1
ATOM 893 C C . CYS A 1 112 ? 2.039 -0.664 3.496 1.00 93.62 112 CYS A C 1
ATOM 895 O O . CYS A 1 112 ? 2.157 0.477 3.944 1.00 93.62 112 CYS A O 1
ATOM 897 N N . LEU A 1 113 ? 0.903 -1.129 2.985 1.00 95.00 113 LEU A N 1
ATOM 898 C CA . LEU A 1 113 ? -0.385 -0.456 3.073 1.00 95.00 113 LEU A CA 1
ATOM 899 C C . LEU A 1 113 ? -1.153 -1.099 4.226 1.00 95.00 113 LEU A 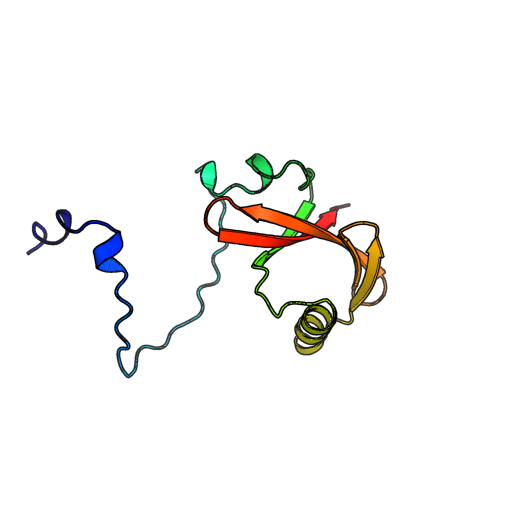C 1
ATOM 901 O O . LEU A 1 113 ? -1.688 -2.198 4.087 1.00 95.00 113 LEU A O 1
ATOM 905 N N . GLN A 1 114 ? -1.170 -0.415 5.361 1.00 94.50 114 GLN A N 1
ATOM 906 C CA . GLN A 1 114 ? -1.696 -0.894 6.628 1.00 94.50 114 GLN A CA 1
ATOM 907 C C . GLN A 1 114 ? -3.045 -0.254 6.946 1.00 94.50 114 GLN A C 1
ATOM 909 O O . GLN A 1 114 ? -3.165 0.967 7.089 1.00 94.50 114 GLN A O 1
ATOM 914 N N . TRP A 1 115 ? -4.059 -1.097 7.113 1.00 94.12 115 TRP A N 1
ATOM 915 C CA . TRP A 1 115 ? -5.364 -0.718 7.637 1.00 94.12 115 TRP A CA 1
ATOM 916 C C . TRP A 1 115 ? -5.546 -1.265 9.054 1.00 94.12 115 TRP A C 1
ATOM 918 O O . TRP A 1 115 ? -5.255 -2.431 9.324 1.00 94.12 115 TRP A O 1
ATOM 928 N N . GLN A 1 116 ? -6.032 -0.422 9.963 1.00 90.75 116 GLN A N 1
ATOM 929 C CA . GLN A 1 116 ? -6.330 -0.815 11.337 1.00 90.75 116 GLN A CA 1
ATOM 930 C C . GLN A 1 116 ? -7.726 -1.439 11.400 1.00 90.75 116 GLN A C 1
ATOM 932 O O . GLN A 1 116 ? -8.697 -0.806 10.983 1.00 90.75 116 GLN A O 1
ATOM 937 N N . LEU A 1 117 ? -7.831 -2.657 11.941 1.00 85.38 117 LEU A N 1
ATOM 938 C CA . LEU A 1 117 ? -9.136 -3.262 12.200 1.00 85.38 117 LEU A CA 1
ATOM 939 C C . LEU A 1 117 ? -9.882 -2.465 13.286 1.00 85.38 117 LEU A C 1
ATOM 941 O O . LEU A 1 117 ? -9.232 -2.017 14.238 1.00 85.38 117 LEU A O 1
ATOM 945 N N . PRO A 1 118 ? -11.216 -2.331 13.176 1.00 80.38 118 PRO A N 1
ATOM 946 C CA . PRO A 1 118 ? -12.054 -1.775 14.235 1.00 80.38 118 PRO A CA 1
ATOM 947 C C . PRO A 1 118 ? -11.961 -2.524 15.579 1.00 80.38 118 PRO A C 1
ATOM 949 O O . PRO A 1 118 ? -11.557 -3.721 15.626 1.00 80.38 118 PRO A O 1
#

Secondary structure (DSSP, 8-state):
-TTTGGGS-HHHHT-----TT--------------GGG-HHHH-TTS-SSEEEEEEE--TT--HHHHHHHHHHTT--EEEEEETTEEEEEETTTEEEEEEEEEETTTEEEEEEEEE--

Foldseek 3Di:
DVVVVVPDDPVVVPPDDPDPPDDPDDDDDPDPDPDDLPPCVNVPVVQDPQKDKDKAQDDPPDDPVNVQVVCVVVVWHWDWADDVQWTWIDIPNHFTWTWHWDQRPPRGIIIITIGHDD

Radius of gyration: 18.66 Å; chains: 1; bounding box: 36×55×41 Å

Sequence (118 aa):
MLTLLAKLEQATIARSRHISGASVKPRFRIMAEVESDANLHASCPEIGERTVNLVIKRERYYDWAWLQNAFLADRVSVVVKPEGEGARLVMNGDLSVCCFSIWHRRNGEHWCLQWQLP

pLDDT: mean 76.08, std 20.16, range [40.31, 96.81]